Protein AF-A0A7S3E096-F1 (afdb_monomer_lite)

pLDDT: mean 79.56, std 15.15, range [36.16, 96.44]

Sequence (113 aa):
DVISTLVSVETPLGADATPDPAEVQRARATELNQPANYSLRFTLNGRGQVVADRPFNTASMLRPYPGMPEMKYSWNVDDPNVLTLILPGGPGRTATSRVTRRYEDRDDNTRAP

Organism: NCBI:txid41880

InterPro domains:
  IPR049213 Domain of unknown function DUF6816 [PF20670] (2-106)

Structure (mmCIF, N/CA/C/O backbone):
data_AF-A0A7S3E096-F1
#
_entry.id   AF-A0A7S3E096-F1
#
loop_
_atom_site.group_PDB
_atom_site.id
_atom_site.type_symbol
_atom_site.label_atom_id
_atom_site.label_alt_id
_atom_site.label_comp_id
_atom_site.label_asym_id
_atom_site.label_entity_id
_atom_site.label_seq_id
_atom_site.pdbx_PDB_ins_code
_atom_site.Cartn_x
_atom_site.Cartn_y
_atom_site.Cartn_z
_atom_site.occupancy
_atom_site.B_iso_or_equiv
_atom_site.auth_seq_id
_atom_site.auth_comp_id
_atom_site.auth_asym_id
_atom_site.auth_atom_id
_atom_site.pdbx_PDB_model_num
ATOM 1 N N . ASP A 1 1 ? -0.654 13.284 6.047 1.00 74.88 1 ASP A N 1
ATOM 2 C CA . ASP A 1 1 ? -0.026 12.477 4.980 1.00 74.88 1 ASP A CA 1
ATOM 3 C C . ASP A 1 1 ? 1.291 11.899 5.464 1.00 74.88 1 ASP A C 1
ATOM 5 O O . ASP A 1 1 ? 1.768 12.313 6.516 1.00 74.88 1 ASP A O 1
ATOM 9 N N . VAL A 1 2 ? 1.832 10.916 4.748 1.00 84.12 2 VAL A N 1
ATOM 10 C CA . VAL A 1 2 ? 3.126 10.281 5.032 1.00 84.12 2 VAL A CA 1
ATOM 11 C C . VAL A 1 2 ? 4.032 10.426 3.817 1.00 84.12 2 VAL A C 1
ATOM 13 O O . VAL A 1 2 ? 3.561 10.338 2.683 1.00 84.12 2 VAL A O 1
ATOM 16 N N . ILE A 1 3 ? 5.321 10.639 4.082 1.00 86.12 3 ILE A N 1
ATOM 17 C CA . ILE A 1 3 ? 6.378 10.690 3.073 1.00 86.12 3 ILE A CA 1
ATOM 18 C C . ILE A 1 3 ? 7.211 9.416 3.201 1.00 86.12 3 ILE A C 1
ATOM 20 O O . ILE A 1 3 ? 7.658 9.077 4.297 1.00 86.12 3 ILE A O 1
ATOM 24 N N . SER A 1 4 ? 7.414 8.711 2.093 1.00 84.00 4 SER A N 1
ATOM 25 C CA . SER A 1 4 ? 8.336 7.579 1.994 1.00 84.00 4 SER A CA 1
ATOM 26 C C . SER A 1 4 ? 9.349 7.845 0.892 1.00 84.00 4 SER A C 1
ATOM 28 O O . SER A 1 4 ? 9.003 8.426 -0.131 1.00 84.00 4 SER A O 1
ATOM 30 N N . THR A 1 5 ? 10.590 7.412 1.091 1.00 88.38 5 THR A N 1
ATOM 31 C CA . THR A 1 5 ? 11.651 7.531 0.090 1.00 88.38 5 THR A CA 1
ATOM 32 C C . THR A 1 5 ? 12.237 6.152 -0.163 1.00 88.38 5 THR A C 1
ATOM 34 O O . THR A 1 5 ? 12.655 5.472 0.776 1.00 88.38 5 THR A O 1
ATOM 37 N N . LEU A 1 6 ? 12.288 5.741 -1.429 1.00 87.19 6 LEU A N 1
ATOM 38 C CA . LEU A 1 6 ? 12.998 4.533 -1.838 1.00 87.19 6 LEU A CA 1
ATOM 39 C C . LEU A 1 6 ? 14.506 4.799 -1.770 1.00 87.19 6 LEU A C 1
ATOM 41 O O . LEU A 1 6 ? 15.016 5.620 -2.528 1.00 87.19 6 LEU A O 1
ATOM 45 N N . VAL A 1 7 ? 15.214 4.125 -0.863 1.00 92.25 7 VAL A N 1
ATOM 46 C CA . VAL A 1 7 ? 16.646 4.386 -0.600 1.00 92.25 7 VAL A CA 1
ATOM 47 C C . VAL A 1 7 ? 17.595 3.412 -1.296 1.00 92.25 7 VAL A C 1
ATOM 49 O O . VAL A 1 7 ? 18.749 3.750 -1.545 1.00 92.25 7 VAL A O 1
ATOM 52 N N . SER A 1 8 ? 17.131 2.208 -1.633 1.00 90.69 8 SER A N 1
ATOM 53 C CA . SER A 1 8 ? 17.941 1.195 -2.311 1.00 90.69 8 SER A CA 1
ATOM 54 C C . SER A 1 8 ? 17.076 0.245 -3.141 1.00 90.69 8 SER A C 1
ATOM 56 O O . SER A 1 8 ? 15.905 0.021 -2.839 1.00 90.69 8 SER A O 1
ATOM 58 N N . VAL A 1 9 ? 17.663 -0.306 -4.211 1.00 89.81 9 VAL A N 1
ATOM 59 C CA . VAL A 1 9 ? 17.047 -1.325 -5.077 1.00 89.81 9 VAL A CA 1
ATOM 60 C C . VAL A 1 9 ? 18.082 -2.394 -5.405 1.00 89.81 9 VAL A C 1
ATOM 62 O O . VAL A 1 9 ? 18.983 -2.182 -6.224 1.00 89.81 9 VAL A O 1
ATOM 65 N N . GLU A 1 10 ? 17.921 -3.570 -4.811 1.00 88.44 10 GLU A N 1
ATOM 66 C CA . GLU A 1 10 ? 18.820 -4.708 -4.988 1.00 88.44 10 GLU A CA 1
ATOM 67 C C . GLU A 1 10 ? 18.114 -5.853 -5.718 1.00 88.44 10 GLU A C 1
ATOM 69 O O . GLU A 1 10 ? 16.949 -6.149 -5.464 1.00 88.44 10 GLU A O 1
ATOM 74 N N . THR A 1 11 ? 18.833 -6.515 -6.625 1.00 89.50 11 THR A N 1
ATOM 75 C CA . THR A 1 11 ? 18.370 -7.724 -7.319 1.00 89.50 11 THR A CA 1
ATOM 76 C C . THR A 1 11 ? 19.406 -8.834 -7.139 1.00 89.50 11 THR A C 1
ATOM 78 O O . THR A 1 11 ? 20.265 -9.015 -8.002 1.00 89.50 11 THR A O 1
ATOM 81 N N . PRO A 1 12 ? 19.366 -9.583 -6.016 1.00 86.06 12 PRO A N 1
ATOM 82 C CA . PRO A 1 12 ? 20.421 -10.540 -5.662 1.00 86.06 12 PRO A CA 1
ATOM 83 C C . PRO A 1 12 ? 20.635 -11.646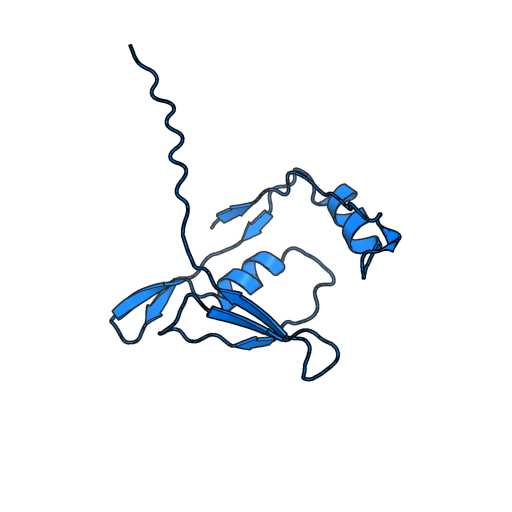 -6.700 1.00 86.06 12 PRO A C 1
ATOM 85 O O . PRO A 1 12 ? 21.750 -12.123 -6.881 1.00 86.06 12 PRO A O 1
ATOM 88 N N . LEU A 1 13 ? 19.565 -12.036 -7.398 1.00 88.94 13 LEU A N 1
ATOM 89 C CA . LEU A 1 13 ? 19.581 -13.052 -8.454 1.00 88.94 13 LEU A CA 1
ATOM 90 C C . LEU A 1 13 ? 19.700 -12.447 -9.867 1.00 88.94 13 LEU A C 1
ATOM 92 O O . LEU A 1 13 ? 19.544 -13.159 -10.854 1.00 88.94 13 LEU A O 1
ATOM 96 N N . GLY A 1 14 ? 19.964 -11.141 -9.972 1.00 84.69 14 GLY A N 1
ATOM 97 C CA . GLY A 1 14 ? 19.948 -10.390 -11.228 1.00 84.69 14 GLY A CA 1
ATOM 98 C C . GLY A 1 14 ? 18.556 -9.874 -11.611 1.00 84.69 14 GLY A C 1
ATOM 99 O O . GLY A 1 14 ? 17.532 -10.359 -11.132 1.00 84.69 14 GLY A O 1
ATOM 100 N N . ALA A 1 15 ? 18.511 -8.843 -12.461 1.00 81.31 15 ALA A N 1
ATOM 101 C CA . ALA A 1 15 ? 17.251 -8.222 -12.889 1.00 81.31 15 ALA A CA 1
ATOM 102 C C . ALA A 1 15 ? 16.371 -9.183 -13.708 1.00 81.31 15 ALA A C 1
ATOM 104 O O . ALA A 1 15 ? 15.154 -9.162 -13.554 1.00 81.31 15 ALA A O 1
ATOM 105 N N . ASP A 1 16 ? 16.987 -10.073 -14.488 1.00 82.19 16 ASP A N 1
ATOM 106 C CA . ASP A 1 16 ? 16.299 -11.038 -15.357 1.00 82.19 16 ASP A CA 1
ATOM 107 C C . ASP A 1 16 ? 15.524 -12.11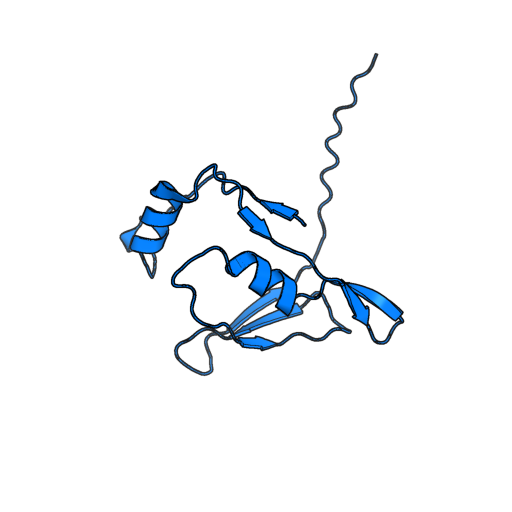4 -14.577 1.00 82.19 16 ASP A C 1
ATOM 109 O O . ASP A 1 16 ? 14.624 -12.752 -15.116 1.00 82.19 16 ASP A O 1
ATOM 113 N N . ALA A 1 17 ? 15.848 -12.306 -13.294 1.00 83.56 17 ALA A N 1
ATOM 114 C CA . ALA A 1 17 ? 15.110 -13.188 -12.393 1.00 83.56 17 ALA A CA 1
ATOM 115 C C . ALA A 1 17 ? 13.847 -12.527 -11.802 1.00 83.56 17 ALA A C 1
ATOM 117 O O . ALA A 1 17 ? 13.089 -13.177 -11.079 1.00 83.56 17 ALA A O 1
ATOM 118 N N . THR A 1 18 ? 13.618 -11.239 -12.081 1.00 78.56 18 THR A N 1
ATOM 119 C CA . THR A 1 18 ? 12.428 -10.508 -11.630 1.00 78.56 18 THR A CA 1
ATOM 120 C C . THR A 1 18 ? 11.288 -10.726 -12.629 1.00 78.56 18 THR A C 1
ATOM 122 O O . THR A 1 18 ? 11.539 -10.684 -13.832 1.00 78.56 18 THR A O 1
ATOM 125 N N . PRO A 1 19 ? 10.030 -10.916 -12.181 1.00 75.00 19 PRO A N 1
ATOM 126 C CA . PRO A 1 19 ? 8.888 -11.076 -13.088 1.00 75.00 19 PRO A CA 1
ATOM 127 C C . PRO A 1 19 ? 8.708 -9.923 -14.085 1.00 75.00 19 PRO A C 1
ATOM 129 O O . PRO A 1 19 ? 8.216 -10.147 -15.188 1.00 75.00 19 PRO A O 1
ATOM 132 N N . ASP A 1 20 ? 9.113 -8.713 -13.695 1.00 79.88 20 ASP A N 1
ATOM 133 C CA . ASP A 1 20 ? 9.147 -7.529 -14.548 1.00 79.88 20 ASP A CA 1
ATOM 134 C C . ASP A 1 20 ? 1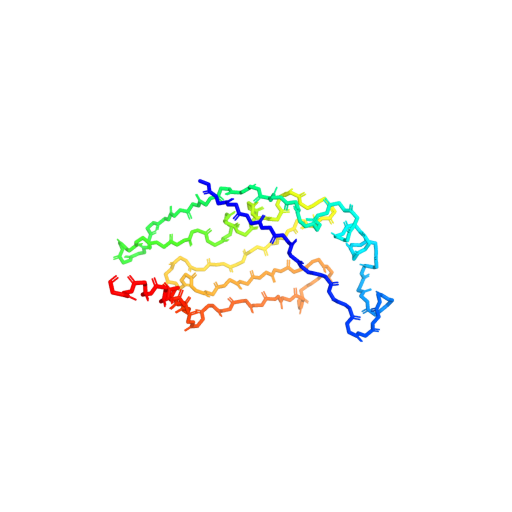0.490 -6.784 -14.379 1.00 79.88 20 ASP A C 1
ATOM 136 O O . ASP A 1 20 ? 10.673 -6.010 -13.435 1.00 79.88 20 ASP A O 1
ATOM 140 N N . PRO A 1 21 ? 11.470 -6.998 -15.275 1.00 82.69 21 PRO A N 1
ATOM 141 C CA . PRO A 1 21 ? 12.740 -6.272 -15.241 1.00 82.69 21 PRO A CA 1
ATOM 142 C C . PRO A 1 21 ? 12.593 -4.762 -15.496 1.00 82.69 21 PRO A C 1
ATOM 144 O O . PRO A 1 21 ? 13.449 -3.981 -15.066 1.00 82.69 21 PRO A O 1
ATOM 147 N N . ALA A 1 22 ? 11.523 -4.327 -16.174 1.00 84.00 22 ALA A N 1
ATOM 148 C CA . ALA A 1 22 ? 11.277 -2.914 -16.450 1.00 84.00 22 ALA A CA 1
ATOM 149 C C . ALA A 1 22 ? 10.875 -2.158 -15.175 1.00 84.00 22 ALA A C 1
ATOM 151 O O . ALA A 1 22 ? 11.246 -0.994 -15.008 1.00 84.00 22 ALA A O 1
ATOM 152 N N . GLU A 1 23 ? 10.196 -2.824 -14.238 1.00 81.75 23 GLU A N 1
ATOM 153 C CA . GLU A 1 23 ? 9.913 -2.285 -12.905 1.00 81.75 23 GLU A CA 1
ATOM 154 C C . GLU A 1 23 ? 11.205 -1.978 -12.135 1.00 81.75 23 GLU A C 1
ATOM 156 O O . GLU A 1 23 ? 11.346 -0.885 -11.588 1.00 81.75 23 GLU A O 1
ATOM 161 N N . VAL A 1 24 ? 12.196 -2.873 -12.175 1.00 87.19 24 VAL A N 1
ATOM 162 C CA . VAL A 1 24 ? 13.504 -2.649 -11.529 1.00 87.19 24 VAL A CA 1
ATOM 163 C C . VAL A 1 24 ? 14.234 -1.457 -12.151 1.00 87.19 24 VAL A C 1
ATOM 165 O O . VAL A 1 24 ? 14.823 -0.639 -11.439 1.00 87.19 24 VAL A O 1
ATOM 168 N N . GLN A 1 25 ? 14.210 -1.340 -13.481 1.00 87.81 25 GLN A N 1
ATOM 169 C CA . GLN A 1 25 ? 14.836 -0.216 -14.183 1.00 87.81 25 GLN A CA 1
ATOM 170 C C . GLN A 1 25 ? 14.154 1.112 -13.851 1.00 87.81 25 GLN A C 1
ATOM 172 O O . GLN A 1 25 ? 14.846 2.087 -13.557 1.00 87.81 25 GLN A O 1
ATOM 177 N N . ARG A 1 26 ? 12.817 1.148 -13.835 1.00 85.12 26 ARG A N 1
ATOM 178 C CA . ARG A 1 26 ? 12.039 2.328 -13.439 1.00 85.12 26 ARG A CA 1
ATOM 179 C C . ARG A 1 26 ? 12.339 2.732 -12.000 1.00 85.12 26 ARG A C 1
ATOM 181 O O . ARG A 1 26 ? 12.671 3.889 -11.758 1.00 85.12 26 ARG A O 1
ATOM 188 N N . ALA A 1 27 ? 12.317 1.778 -11.070 1.00 87.06 27 ALA A N 1
ATOM 189 C CA . ALA A 1 27 ? 12.613 2.034 -9.666 1.00 87.06 27 ALA A CA 1
ATOM 190 C C . ALA A 1 27 ? 13.984 2.711 -9.493 1.00 87.06 27 ALA A C 1
ATOM 192 O O . ALA A 1 27 ? 14.115 3.711 -8.789 1.00 87.06 27 ALA A O 1
ATOM 193 N N . ARG A 1 28 ? 15.003 2.233 -10.218 1.00 90.69 28 ARG A N 1
ATOM 194 C CA . ARG A 1 28 ? 16.348 2.831 -10.219 1.00 90.69 28 ARG A CA 1
ATOM 195 C C . ARG A 1 28 ? 16.412 4.201 -10.891 1.00 90.69 28 ARG A C 1
ATOM 197 O O . ARG A 1 28 ? 17.143 5.062 -10.415 1.00 90.69 28 ARG A O 1
ATOM 204 N N . ALA A 1 29 ? 15.701 4.392 -11.999 1.00 88.81 29 ALA A N 1
ATOM 205 C CA . ALA A 1 29 ? 15.816 5.592 -12.824 1.00 88.81 29 ALA A CA 1
ATOM 206 C C . ALA A 1 29 ? 14.984 6.775 -12.309 1.00 88.81 29 ALA A C 1
ATOM 208 O O . ALA A 1 29 ? 15.405 7.919 -12.465 1.00 88.81 29 ALA A O 1
ATOM 209 N N . THR A 1 30 ? 13.804 6.517 -11.737 1.00 86.19 30 THR A N 1
ATOM 210 C CA . THR A 1 30 ? 12.812 7.569 -11.454 1.00 86.19 30 THR A CA 1
ATOM 211 C C . THR A 1 30 ? 12.290 7.588 -10.024 1.00 86.19 30 THR A C 1
ATOM 213 O O . THR A 1 30 ? 11.692 8.583 -9.634 1.00 86.19 30 THR A O 1
ATOM 216 N N . GLU A 1 31 ? 12.474 6.521 -9.245 1.00 86.88 31 GLU A N 1
ATOM 217 C CA . GLU A 1 31 ? 11.890 6.412 -7.896 1.00 86.88 31 GLU A CA 1
ATOM 218 C C . GLU A 1 31 ? 12.959 6.498 -6.795 1.00 86.88 31 GLU A C 1
ATOM 220 O O . GLU A 1 31 ? 12.692 6.991 -5.699 1.00 86.88 31 GLU A O 1
ATOM 225 N N . LEU A 1 32 ? 14.189 6.063 -7.085 1.00 91.12 32 LEU A N 1
ATOM 226 C CA . LEU A 1 32 ? 15.298 6.082 -6.138 1.00 91.12 32 LEU A CA 1
ATOM 227 C C . LEU A 1 32 ? 15.599 7.512 -5.661 1.00 91.12 32 LEU A C 1
ATOM 229 O O . LEU A 1 32 ? 15.802 8.431 -6.457 1.00 91.12 32 LEU A O 1
ATOM 233 N N . ASN A 1 33 ? 15.655 7.680 -4.340 1.00 90.38 33 ASN A N 1
ATOM 234 C CA . ASN A 1 33 ? 15.835 8.950 -3.635 1.00 90.38 33 ASN A CA 1
ATOM 235 C C . ASN A 1 33 ? 14.748 10.003 -3.909 1.00 90.38 33 ASN A C 1
ATOM 237 O O . ASN A 1 33 ? 14.924 11.164 -3.538 1.00 90.38 33 ASN A O 1
ATOM 241 N N . GLN A 1 34 ? 13.625 9.619 -4.520 1.00 87.69 34 GLN A N 1
ATOM 242 C CA . GLN A 1 34 ? 12.486 10.509 -4.710 1.00 87.69 34 GLN A CA 1
ATOM 243 C C . GLN A 1 34 ? 11.459 10.319 -3.584 1.00 87.69 34 GLN A C 1
ATOM 245 O O . GLN A 1 34 ? 11.135 9.180 -3.234 1.00 87.69 34 GLN A O 1
ATOM 250 N N . PRO A 1 35 ? 10.928 11.411 -3.005 1.00 87.69 35 PRO A N 1
ATOM 251 C CA . PRO A 1 35 ? 9.876 11.322 -2.005 1.00 87.69 35 PRO A CA 1
ATOM 252 C C . PRO A 1 35 ? 8.532 10.976 -2.659 1.00 87.69 35 PRO A C 1
ATOM 254 O O . PRO A 1 35 ? 8.054 11.671 -3.556 1.00 87.69 35 PRO A O 1
ATOM 257 N N . ALA A 1 36 ? 7.885 9.933 -2.154 1.00 86.00 36 ALA A N 1
ATOM 258 C CA . ALA A 1 36 ? 6.514 9.564 -2.460 1.00 86.00 36 ALA A CA 1
ATOM 259 C C . ALA A 1 36 ? 5.596 9.991 -1.308 1.00 86.00 36 ALA A C 1
ATOM 261 O O . ALA A 1 36 ? 5.818 9.638 -0.149 1.00 86.00 36 ALA A O 1
ATOM 262 N N . ASN A 1 37 ? 4.542 10.737 -1.637 1.00 88.06 37 ASN A N 1
ATOM 263 C CA . ASN A 1 37 ? 3.538 11.185 -0.676 1.00 88.06 37 ASN A CA 1
ATOM 264 C C . ASN A 1 37 ? 2.272 10.347 -0.818 1.00 88.06 37 ASN A C 1
ATOM 266 O O . ASN A 1 37 ? 1.746 10.199 -1.922 1.00 88.06 37 ASN A O 1
ATOM 270 N N . TYR A 1 38 ? 1.746 9.853 0.297 1.00 88.81 38 TYR A N 1
ATOM 271 C CA . TYR A 1 38 ? 0.467 9.153 0.313 1.00 88.81 38 TYR A CA 1
ATOM 272 C C . TYR A 1 38 ? -0.321 9.450 1.586 1.00 88.81 38 TYR A C 1
ATOM 274 O O . TYR A 1 38 ? 0.220 9.728 2.660 1.00 88.81 38 TYR A O 1
ATOM 282 N N . SER A 1 39 ? -1.642 9.394 1.461 1.00 91.56 39 SER A N 1
ATOM 283 C CA . SER A 1 39 ? -2.543 9.626 2.583 1.00 91.56 39 SER A CA 1
ATOM 284 C C . SER A 1 39 ? -2.764 8.344 3.370 1.00 91.56 39 SER A C 1
ATOM 286 O O . SER A 1 39 ? -2.897 7.262 2.794 1.00 91.56 39 SER A O 1
ATOM 288 N N . LEU A 1 40 ? -2.859 8.492 4.689 1.00 91.75 40 LEU A N 1
ATOM 289 C CA . LEU A 1 40 ? -3.300 7.436 5.586 1.00 91.75 40 LEU A CA 1
ATOM 290 C C . LEU A 1 40 ? -4.719 7.710 6.069 1.00 91.75 40 LEU A C 1
ATOM 292 O O . LEU A 1 40 ? -5.132 8.855 6.246 1.00 91.75 40 LEU A O 1
ATOM 296 N N . ARG A 1 41 ? -5.439 6.631 6.337 1.00 94.06 41 ARG A N 1
ATOM 297 C CA . ARG A 1 41 ? -6.759 6.615 6.941 1.00 94.06 41 ARG A CA 1
ATOM 298 C C . ARG A 1 41 ? -6.777 5.649 8.115 1.00 94.06 41 ARG A C 1
ATOM 300 O O . ARG A 1 41 ? -6.115 4.604 8.119 1.00 94.06 41 ARG A O 1
ATOM 307 N N . PHE A 1 42 ? -7.571 6.023 9.104 1.00 95.06 42 PHE A N 1
ATOM 308 C CA . PHE A 1 42 ? -7.864 5.234 10.286 1.00 95.06 42 PHE A CA 1
ATOM 309 C C . PHE A 1 42 ? -9.377 5.069 10.408 1.00 95.06 42 PHE A C 1
ATOM 311 O O . PHE A 1 42 ? -10.138 5.919 9.949 1.00 95.06 42 PHE A O 1
ATOM 318 N N . THR A 1 43 ? -9.800 3.970 11.017 1.00 95.50 43 THR A N 1
ATOM 319 C CA . THR A 1 43 ? -11.205 3.642 11.267 1.00 95.50 43 THR A CA 1
ATOM 320 C C . THR A 1 43 ? -11.365 3.064 12.668 1.00 95.50 43 THR A C 1
ATOM 322 O O . THR A 1 43 ? -10.380 2.696 13.308 1.00 95.50 43 THR A O 1
ATOM 325 N N . LEU A 1 44 ? -12.600 2.980 13.153 1.00 96.44 44 LEU A N 1
ATOM 326 C CA . LEU A 1 44 ? -12.933 2.247 14.370 1.00 96.44 44 LEU A CA 1
ATOM 327 C C . LEU A 1 44 ? -13.223 0.781 14.030 1.00 96.44 44 LEU A C 1
ATOM 329 O O . LEU A 1 44 ? -13.843 0.494 13.005 1.00 96.44 44 LEU A O 1
ATOM 333 N N . ASN A 1 45 ? -12.773 -0.136 14.884 1.00 94.25 45 ASN A N 1
ATOM 334 C CA . ASN A 1 45 ? -13.189 -1.540 14.844 1.00 94.25 45 ASN A CA 1
ATOM 335 C C . ASN A 1 45 ? -14.420 -1.789 15.736 1.00 94.25 45 ASN A C 1
ATOM 337 O O . ASN A 1 45 ? -14.881 -0.889 16.443 1.00 94.25 45 ASN A O 1
ATOM 341 N N . GLY A 1 46 ? -14.929 -3.022 15.759 1.00 92.50 46 GLY A N 1
ATOM 342 C CA . GLY A 1 46 ? -16.066 -3.430 16.590 1.00 92.50 46 GLY A CA 1
ATOM 343 C C . GLY A 1 46 ? -15.814 -3.341 18.100 1.00 92.50 46 GLY A C 1
ATOM 344 O O . GLY A 1 46 ? -16.758 -3.368 18.882 1.00 92.50 46 GLY A O 1
ATOM 345 N N . ARG A 1 47 ? -14.554 -3.175 18.528 1.00 93.38 47 ARG A N 1
ATOM 346 C CA . ARG A 1 47 ? -14.156 -2.903 19.922 1.00 93.38 47 ARG A CA 1
ATOM 347 C C . ARG A 1 47 ? -14.023 -1.404 20.234 1.00 93.38 47 ARG A C 1
ATOM 349 O O . ARG A 1 47 ? -13.566 -1.057 21.319 1.00 93.38 47 ARG A O 1
ATOM 356 N N . GLY A 1 48 ? -14.354 -0.516 19.292 1.00 92.81 48 GLY A N 1
ATOM 357 C CA . GLY A 1 48 ? -14.196 0.935 19.442 1.00 92.81 48 GLY A CA 1
ATOM 358 C C . GLY A 1 48 ? -12.740 1.415 19.422 1.00 92.81 48 GLY A C 1
ATOM 359 O O . GLY A 1 48 ? -12.455 2.540 19.822 1.00 92.81 48 GLY A O 1
ATOM 360 N N . GLN A 1 49 ? -11.801 0.581 18.974 1.00 93.25 49 GLN A N 1
ATOM 361 C CA . GLN A 1 49 ? -10.385 0.935 18.888 1.00 93.25 49 GLN A CA 1
ATOM 362 C C . GLN A 1 49 ? -10.082 1.565 17.531 1.00 93.25 49 GLN A C 1
ATOM 364 O O . GLN A 1 49 ? -10.558 1.088 16.500 1.00 93.25 49 GLN A O 1
ATOM 369 N N . VAL A 1 50 ? -9.229 2.591 17.523 1.00 93.88 50 VAL A N 1
ATOM 370 C CA . VAL A 1 50 ? -8.717 3.184 16.284 1.00 93.88 50 VAL A CA 1
ATOM 371 C C . VAL A 1 50 ? -7.689 2.244 15.657 1.00 93.88 50 VAL A C 1
ATOM 373 O O . VAL A 1 50 ? -6.663 1.921 16.258 1.00 93.88 50 VAL A O 1
ATOM 376 N N . VAL A 1 51 ? -7.956 1.814 14.428 1.00 93.44 51 VAL A N 1
ATOM 377 C CA . VAL A 1 51 ? -7.106 0.920 13.638 1.00 93.44 51 VAL A CA 1
ATOM 378 C C . VAL A 1 51 ? -6.805 1.540 12.275 1.00 93.44 51 VAL A C 1
ATOM 380 O O . VAL A 1 51 ? -7.571 2.350 11.758 1.00 93.44 51 VAL A O 1
ATOM 383 N N . ALA A 1 52 ? -5.668 1.182 11.681 1.00 91.50 52 ALA A N 1
ATOM 384 C CA . ALA A 1 52 ? -5.309 1.646 10.342 1.00 91.50 52 ALA A CA 1
ATOM 385 C C . ALA A 1 52 ? -6.199 0.967 9.289 1.00 91.50 52 ALA A C 1
ATOM 387 O O . ALA A 1 52 ? -6.292 -0.260 9.283 1.00 91.50 52 ALA A O 1
ATOM 388 N N . ASP A 1 53 ? -6.793 1.742 8.378 1.00 92.06 53 ASP A N 1
ATOM 389 C CA . ASP A 1 53 ? -7.529 1.218 7.220 1.00 92.06 53 ASP A CA 1
ATOM 390 C C . ASP A 1 53 ? -6.521 0.617 6.227 1.00 92.06 53 ASP A C 1
ATOM 392 O O . ASP A 1 53 ? -5.924 1.315 5.406 1.00 92.06 53 ASP A O 1
ATOM 396 N N . ARG A 1 54 ? -6.240 -0.683 6.369 1.00 89.75 54 ARG A N 1
ATOM 397 C CA . ARG A 1 54 ? -5.181 -1.353 5.599 1.00 89.75 54 ARG A CA 1
ATOM 398 C C . ARG A 1 54 ? -5.445 -1.344 4.091 1.00 89.75 54 ARG A C 1
ATOM 400 O O . ARG A 1 54 ? -4.488 -1.038 3.376 1.00 89.75 54 ARG A O 1
ATOM 407 N N . PRO A 1 55 ? -6.661 -1.643 3.591 1.00 89.44 55 PRO A N 1
ATOM 408 C CA . PRO A 1 55 ? -6.948 -1.564 2.162 1.00 89.44 55 PRO A CA 1
ATOM 409 C C . PRO A 1 55 ? -6.694 -0.166 1.604 1.00 89.44 55 PRO A C 1
ATOM 411 O O . PRO A 1 55 ? -5.939 -0.029 0.642 1.00 89.44 55 PRO A O 1
ATOM 414 N N . PHE A 1 56 ? -7.238 0.878 2.241 1.00 90.81 56 PHE A N 1
ATOM 415 C CA . PHE A 1 56 ? -7.037 2.245 1.768 1.00 90.81 56 PHE A CA 1
ATOM 416 C C . PHE A 1 56 ? -5.565 2.648 1.814 1.00 90.81 56 PHE A C 1
ATOM 418 O O . PHE A 1 56 ? -5.048 3.174 0.835 1.00 90.81 56 PHE A O 1
ATOM 425 N N . ASN A 1 57 ? -4.877 2.383 2.924 1.00 90.25 57 ASN A N 1
ATOM 426 C CA . ASN A 1 57 ? -3.484 2.792 3.104 1.00 90.25 57 ASN A CA 1
ATOM 427 C C . ASN A 1 57 ? -2.558 2.097 2.106 1.00 90.25 57 ASN A C 1
ATOM 429 O O . ASN A 1 57 ? -1.666 2.733 1.555 1.00 90.25 57 ASN A O 1
ATOM 433 N N . THR A 1 58 ? -2.802 0.814 1.831 1.00 86.62 58 THR A N 1
ATOM 434 C CA . THR A 1 58 ? -2.035 0.056 0.836 1.00 86.62 58 THR A CA 1
ATOM 435 C C . THR A 1 58 ? -2.307 0.584 -0.571 1.00 86.62 58 THR A C 1
ATOM 437 O O . THR A 1 58 ? -1.367 0.835 -1.315 1.00 86.62 58 THR A O 1
ATOM 440 N N . ALA A 1 59 ? -3.569 0.833 -0.931 1.00 87.44 59 ALA A N 1
ATOM 441 C CA . ALA A 1 59 ? -3.918 1.404 -2.233 1.00 87.44 59 ALA A CA 1
ATOM 442 C C . ALA A 1 59 ? -3.352 2.824 -2.424 1.00 87.44 59 ALA A C 1
ATOM 444 O O . ALA A 1 59 ? -2.837 3.157 -3.488 1.00 87.44 59 ALA A O 1
ATOM 445 N N . SER A 1 60 ? -3.411 3.653 -1.380 1.00 88.81 60 SER A N 1
ATOM 446 C CA . SER A 1 60 ? -2.856 5.009 -1.350 1.00 88.81 60 SER A CA 1
ATOM 447 C C . SER A 1 60 ? -1.340 4.997 -1.558 1.00 88.81 60 SER A C 1
ATOM 449 O O . SER A 1 60 ? -0.828 5.778 -2.356 1.00 88.81 60 SER A O 1
ATOM 451 N N . MET A 1 61 ? -0.639 4.058 -0.914 1.00 86.31 61 MET A N 1
ATOM 452 C CA . MET A 1 61 ? 0.803 3.853 -1.075 1.00 86.31 61 MET A CA 1
ATOM 453 C C . MET A 1 61 ? 1.177 3.371 -2.482 1.00 86.31 61 MET A C 1
ATOM 455 O O . MET A 1 61 ? 2.222 3.752 -2.988 1.00 86.31 61 MET A O 1
ATOM 459 N N . LEU A 1 62 ? 0.341 2.549 -3.122 1.00 83.44 62 LEU A N 1
ATOM 460 C CA . LEU A 1 62 ? 0.624 1.986 -4.448 1.00 83.44 62 LEU A CA 1
ATOM 461 C C . LEU A 1 62 ? 0.254 2.920 -5.610 1.00 83.44 62 LEU A C 1
ATOM 463 O O . LEU A 1 62 ? 0.789 2.776 -6.704 1.00 83.44 62 LEU A O 1
ATOM 467 N N . ARG A 1 63 ? -0.640 3.889 -5.388 1.00 82.81 63 ARG A N 1
ATOM 468 C CA . ARG A 1 63 ? -1.122 4.831 -6.413 1.00 82.81 63 ARG A CA 1
ATOM 469 C C . ARG A 1 63 ? -0.014 5.573 -7.189 1.00 82.81 63 ARG A C 1
ATOM 471 O O . ARG A 1 63 ? -0.224 5.788 -8.382 1.00 82.81 63 ARG A O 1
ATOM 478 N N . PRO A 1 64 ? 1.115 5.993 -6.586 1.00 76.81 64 PRO A N 1
ATOM 479 C CA . PRO A 1 64 ? 2.187 6.669 -7.317 1.00 76.81 64 PRO A CA 1
ATOM 480 C C . PRO A 1 64 ? 2.926 5.782 -8.327 1.00 76.81 64 PRO A C 1
ATOM 482 O O . PRO A 1 64 ? 3.627 6.320 -9.178 1.00 76.81 64 PRO A O 1
ATOM 485 N N . TYR A 1 65 ? 2.781 4.454 -8.251 1.00 75.06 65 TYR A N 1
ATOM 486 C CA . TYR A 1 65 ? 3.529 3.504 -9.072 1.00 75.06 65 TYR A CA 1
ATOM 487 C C . TYR A 1 65 ? 2.703 3.072 -10.300 1.00 75.06 65 TYR A C 1
ATOM 489 O O . TYR A 1 65 ? 1.752 2.292 -10.170 1.00 75.06 65 TYR A O 1
ATOM 497 N N . PRO A 1 66 ? 3.021 3.569 -11.511 1.00 68.00 66 PRO A N 1
ATOM 498 C CA . PRO A 1 66 ? 2.280 3.235 -12.723 1.00 68.00 66 PRO A CA 1
ATOM 499 C C . PRO A 1 66 ? 2.499 1.773 -13.135 1.00 68.00 66 PRO A C 1
ATOM 501 O O . PRO A 1 66 ? 3.590 1.227 -12.992 1.00 68.00 66 PRO A O 1
ATOM 504 N N . GLY A 1 67 ? 1.459 1.145 -13.692 1.00 68.50 67 GLY A N 1
ATOM 505 C CA . GLY A 1 67 ? 1.504 -0.251 -14.152 1.00 68.50 67 GLY A CA 1
ATOM 506 C C . GLY A 1 67 ? 1.141 -1.288 -13.086 1.00 68.50 67 GLY A C 1
ATOM 507 O O . GLY A 1 67 ? 1.014 -2.466 -13.412 1.00 68.50 67 GLY A O 1
ATOM 508 N N . MET A 1 68 ? 0.899 -0.862 -11.842 1.00 67.94 68 MET A N 1
ATOM 509 C CA . MET A 1 68 ? 0.346 -1.735 -10.808 1.00 67.94 68 MET A CA 1
ATOM 510 C C . MET A 1 68 ? -1.066 -2.196 -11.207 1.00 67.94 68 MET A C 1
ATOM 512 O O . MET A 1 68 ? -1.942 -1.357 -11.447 1.00 67.94 68 MET A O 1
ATOM 516 N N . PRO A 1 69 ? -1.320 -3.512 -11.279 1.00 68.81 69 PRO A N 1
ATOM 517 C CA . PRO A 1 69 ? -2.653 -4.021 -11.552 1.00 68.81 69 PRO A CA 1
ATOM 518 C C . PRO A 1 69 ? -3.595 -3.695 -10.391 1.00 68.81 69 PRO A C 1
ATOM 520 O O . PRO A 1 69 ? -3.169 -3.596 -9.239 1.00 68.81 69 PRO A O 1
ATOM 523 N N . GLU A 1 70 ? -4.893 -3.579 -10.681 1.00 73.50 70 GLU A N 1
ATOM 524 C CA . GLU A 1 70 ? -5.898 -3.428 -9.631 1.00 73.50 70 GLU A CA 1
ATOM 525 C C . GLU A 1 70 ? -5.838 -4.638 -8.688 1.00 73.50 70 GLU A C 1
ATOM 527 O O . GLU A 1 70 ? -6.106 -5.779 -9.076 1.00 73.50 70 GLU A O 1
ATOM 532 N N . MET A 1 71 ? -5.443 -4.390 -7.440 1.00 75.38 71 MET A N 1
ATOM 533 C CA . MET A 1 71 ? -5.352 -5.428 -6.423 1.00 75.38 71 MET A CA 1
ATOM 534 C C . MET A 1 71 ? -6.695 -5.569 -5.722 1.00 75.38 71 MET A C 1
ATOM 536 O O . MET A 1 71 ? -7.309 -4.583 -5.313 1.00 75.38 71 MET A O 1
ATOM 540 N N . LYS A 1 72 ? -7.136 -6.811 -5.521 1.00 83.50 72 LYS A N 1
ATOM 541 C CA . LYS A 1 72 ? -8.262 -7.089 -4.627 1.00 83.50 72 LYS A CA 1
ATOM 542 C C . LYS A 1 72 ? -7.734 -7.338 -3.220 1.00 83.50 72 LYS A C 1
ATOM 544 O O . LYS A 1 72 ? -6.739 -8.040 -3.035 1.00 83.50 72 LYS A O 1
ATOM 549 N N . TYR A 1 73 ? -8.433 -6.788 -2.236 1.00 84.69 73 TYR A N 1
ATOM 550 C CA . TYR A 1 73 ? -8.056 -6.863 -0.829 1.00 84.69 73 TYR A CA 1
ATOM 551 C C . TYR A 1 73 ? -9.094 -7.667 -0.046 1.00 84.69 73 TYR A C 1
ATOM 553 O O . TYR A 1 73 ? -10.296 -7.486 -0.230 1.00 84.69 73 TYR A O 1
ATOM 561 N N . SER A 1 74 ? -8.628 -8.518 0.862 1.00 88.31 74 SER A N 1
ATOM 562 C CA . SER A 1 74 ? -9.432 -9.095 1.939 1.00 88.31 74 SER A CA 1
ATOM 563 C C . SER A 1 74 ? -8.815 -8.677 3.269 1.00 88.31 74 SER A C 1
ATOM 565 O O . SER A 1 74 ? -7.630 -8.917 3.525 1.00 88.31 74 SER A O 1
ATOM 567 N N . TRP A 1 75 ? -9.606 -7.989 4.088 1.00 92.38 75 TRP A N 1
ATOM 568 C CA . TRP A 1 75 ? -9.178 -7.423 5.360 1.00 92.38 75 TRP A CA 1
ATOM 569 C C . TRP A 1 75 ? -10.334 -7.441 6.355 1.00 92.38 75 TRP A C 1
ATOM 571 O O . TRP A 1 75 ? -11.454 -7.060 6.016 1.00 92.38 75 TRP A O 1
ATOM 581 N N . ASN A 1 76 ? -10.048 -7.867 7.583 1.00 91.00 76 ASN A N 1
ATOM 582 C CA . ASN A 1 76 ? -10.988 -7.812 8.694 1.00 91.00 76 ASN A CA 1
ATOM 583 C C . ASN A 1 76 ? -10.595 -6.656 9.622 1.00 91.00 76 ASN A C 1
ATOM 585 O O . ASN A 1 76 ? -9.494 -6.645 10.165 1.00 91.00 76 ASN A O 1
ATOM 589 N N . VAL A 1 77 ? -11.503 -5.707 9.841 1.00 92.38 77 VAL A N 1
ATOM 590 C CA . VAL A 1 77 ? -11.267 -4.559 10.731 1.00 92.38 77 VAL A CA 1
ATOM 591 C C . VAL A 1 77 ? -11.026 -4.976 12.192 1.00 92.38 77 VAL A C 1
ATOM 593 O O . VAL A 1 77 ? -10.278 -4.311 12.912 1.00 92.38 77 VAL A O 1
ATOM 596 N N . ASP A 1 78 ? -11.599 -6.103 12.627 1.00 91.31 78 ASP A N 1
ATOM 597 C CA . ASP A 1 78 ? -11.453 -6.629 13.991 1.00 91.31 78 ASP A CA 1
ATOM 598 C C . ASP A 1 78 ? -10.171 -7.458 14.195 1.00 91.31 78 ASP A C 1
ATOM 600 O O . ASP A 1 78 ? -9.692 -7.586 15.330 1.00 91.31 78 ASP A O 1
ATOM 604 N N . ASP A 1 79 ? -9.563 -7.932 13.099 1.00 89.19 79 ASP A N 1
ATOM 605 C CA . ASP A 1 79 ? -8.187 -8.449 13.035 1.00 89.19 79 ASP A CA 1
ATOM 606 C C . ASP A 1 79 ? -7.341 -7.578 12.079 1.00 89.19 79 ASP A C 1
ATOM 608 O O . ASP A 1 79 ? -6.943 -8.003 10.988 1.00 89.19 79 ASP A O 1
ATOM 612 N N . PRO A 1 80 ? -7.050 -6.321 12.470 1.00 84.69 80 PRO A N 1
ATOM 613 C CA . PRO A 1 80 ? -6.534 -5.289 11.570 1.00 84.69 80 PRO A CA 1
ATOM 614 C C . PRO A 1 80 ? -5.092 -5.538 11.101 1.00 84.69 80 PRO A C 1
ATOM 616 O O . PRO A 1 80 ? -4.550 -4.769 10.298 1.00 84.69 80 PRO A O 1
ATOM 619 N N . ASN A 1 81 ? -4.441 -6.572 11.632 1.00 85.19 81 ASN A N 1
ATOM 620 C CA . ASN A 1 81 ? -3.054 -6.908 11.344 1.00 85.19 81 ASN A CA 1
ATOM 621 C C . ASN A 1 81 ? -2.904 -7.914 10.206 1.00 85.19 81 ASN A C 1
ATOM 623 O O . ASN A 1 81 ? -1.768 -8.159 9.809 1.00 85.19 81 ASN A O 1
ATOM 627 N N . VAL A 1 82 ? -4.002 -8.468 9.684 1.00 86.44 82 VAL A N 1
ATOM 628 C CA . VAL A 1 82 ? -3.991 -9.445 8.590 1.00 86.44 82 VAL A CA 1
ATOM 629 C C . VAL A 1 82 ? -4.579 -8.822 7.336 1.00 86.44 82 VAL A C 1
ATOM 631 O O . VAL A 1 82 ? -5.779 -8.580 7.263 1.00 86.44 82 VAL A O 1
ATOM 634 N N . LEU A 1 83 ? -3.737 -8.596 6.332 1.00 87.50 83 LEU A N 1
ATOM 635 C CA . LEU A 1 83 ? -4.158 -8.178 4.999 1.00 87.50 83 LEU A CA 1
ATOM 636 C C . LEU A 1 83 ? -3.850 -9.295 4.006 1.00 87.50 83 LEU A C 1
ATOM 638 O O . LEU A 1 83 ? -2.713 -9.755 3.924 1.00 87.50 83 LEU A O 1
ATOM 642 N N . THR A 1 84 ? -4.848 -9.702 3.229 1.00 87.19 84 THR A N 1
ATOM 643 C CA . THR A 1 84 ? -4.655 -10.619 2.101 1.00 87.19 84 THR A CA 1
ATOM 644 C C . THR A 1 84 ? -4.828 -9.855 0.796 1.00 87.19 84 THR A C 1
ATOM 646 O O . THR A 1 84 ? -5.871 -9.247 0.555 1.00 87.19 84 THR A O 1
ATOM 649 N N . LEU A 1 85 ? -3.796 -9.893 -0.038 1.00 84.62 85 LEU A N 1
ATOM 650 C CA . LEU A 1 85 ? -3.764 -9.357 -1.393 1.00 84.62 85 LEU A CA 1
ATOM 651 C C . LEU A 1 85 ? -4.052 -10.500 -2.363 1.00 84.62 85 LEU A C 1
ATOM 653 O O . LEU A 1 85 ? -3.426 -11.556 -2.277 1.00 84.62 85 LEU A O 1
ATOM 657 N N . ILE A 1 86 ? -4.976 -10.295 -3.293 1.00 83.12 86 ILE A N 1
ATOM 658 C CA . ILE A 1 86 ? -5.274 -11.248 -4.363 1.00 83.12 86 ILE A CA 1
ATOM 659 C C . ILE A 1 86 ? -4.659 -10.690 -5.644 1.00 83.12 86 ILE A C 1
ATOM 661 O O . ILE A 1 86 ? -5.078 -9.637 -6.133 1.00 83.12 86 ILE A O 1
ATOM 665 N N . LEU A 1 87 ? -3.648 -11.388 -6.156 1.00 77.44 87 LEU A N 1
ATOM 666 C CA . LEU A 1 87 ? -2.880 -10.976 -7.325 1.00 77.44 87 LEU A CA 1
ATOM 667 C C . LEU A 1 87 ? -3.595 -11.374 -8.631 1.00 77.44 87 LEU A C 1
ATOM 669 O O . LEU A 1 87 ? -4.370 -12.338 -8.651 1.00 77.44 87 LEU A O 1
ATOM 673 N N . PRO A 1 88 ? -3.316 -10.683 -9.750 1.00 68.25 88 PRO A N 1
ATOM 674 C CA . PRO A 1 88 ? -3.807 -11.087 -11.064 1.00 68.25 88 PRO A CA 1
ATOM 675 C C . PRO A 1 88 ? -3.286 -12.470 -11.483 1.00 68.25 88 PRO A C 1
ATOM 677 O O . PRO A 1 88 ? -2.177 -12.877 -11.129 1.00 68.25 88 PRO A O 1
ATOM 680 N N . GLY A 1 89 ? -4.076 -13.186 -12.289 1.00 68.69 89 GLY A N 1
ATOM 681 C CA . GLY A 1 89 ? -3.716 -14.515 -12.806 1.00 68.69 89 GLY A CA 1
ATOM 682 C C . GLY A 1 89 ? -4.483 -15.690 -12.193 1.00 68.69 89 GLY A C 1
ATOM 683 O O . GLY A 1 89 ? -4.163 -16.834 -12.498 1.00 68.69 89 GLY A O 1
ATOM 684 N N . GLY A 1 90 ? -5.510 -15.425 -11.378 1.00 54.06 90 GLY A N 1
ATOM 685 C CA . GLY A 1 90 ? -6.510 -16.416 -10.969 1.00 54.06 90 GLY A CA 1
ATOM 686 C C . GLY A 1 90 ? -6.489 -16.797 -9.481 1.00 54.06 90 GLY A C 1
ATOM 687 O O . GLY A 1 90 ? -5.591 -16.399 -8.733 1.00 54.06 90 GLY A O 1
ATOM 688 N N . PRO A 1 91 ? -7.507 -17.551 -9.027 1.00 51.38 91 PRO A N 1
ATOM 689 C CA . PRO A 1 91 ? -7.618 -18.005 -7.643 1.00 51.38 91 PRO A CA 1
ATOM 690 C C . PRO A 1 91 ? -6.432 -18.915 -7.278 1.00 51.38 91 PRO A C 1
ATOM 692 O O . PRO A 1 91 ? -6.185 -19.913 -7.946 1.00 51.38 91 PRO A O 1
ATOM 695 N N . GLY A 1 92 ? -5.683 -18.544 -6.233 1.00 59.59 92 GLY A N 1
ATOM 696 C CA . GLY A 1 92 ? -4.486 -19.261 -5.760 1.00 59.59 92 GLY A CA 1
ATOM 697 C C . GLY A 1 92 ? -3.220 -18.400 -5.667 1.00 59.59 92 GLY A C 1
ATOM 698 O O . GLY A 1 92 ? -2.267 -18.786 -4.998 1.00 59.59 92 GLY A O 1
ATOM 699 N N . ARG A 1 93 ? -3.211 -17.205 -6.274 1.00 70.06 93 ARG A N 1
ATOM 700 C CA . ARG A 1 93 ? -2.119 -16.227 -6.136 1.00 70.06 93 ARG A CA 1
ATOM 701 C C . ARG A 1 93 ? -2.471 -15.179 -5.088 1.00 70.06 93 ARG A C 1
ATOM 703 O O . ARG A 1 93 ? -2.892 -14.071 -5.410 1.00 70.06 93 ARG A O 1
ATOM 710 N N . THR A 1 94 ? -2.342 -15.553 -3.821 1.00 77.06 94 THR A N 1
ATOM 711 C CA . THR A 1 94 ? -2.592 -14.654 -2.689 1.00 77.06 94 THR A CA 1
ATOM 712 C C . THR A 1 94 ? -1.304 -14.352 -1.943 1.00 77.06 94 THR A C 1
ATOM 714 O O . THR A 1 94 ? -0.566 -15.2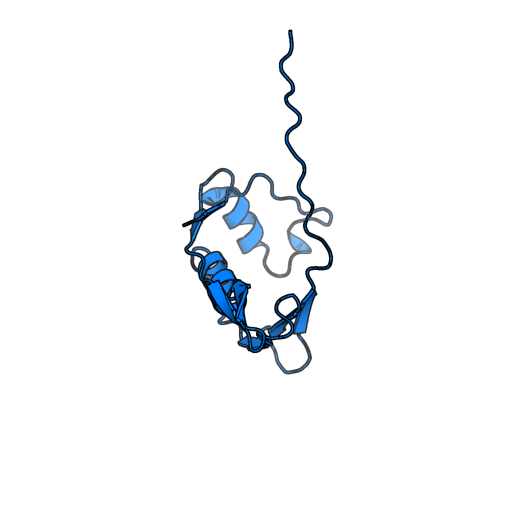73 -1.601 1.00 77.06 94 THR A O 1
ATOM 717 N N . ALA A 1 95 ? -1.065 -13.080 -1.640 1.00 77.44 95 ALA A N 1
ATOM 718 C CA . ALA A 1 95 ? -0.025 -12.667 -0.710 1.00 77.44 95 ALA A CA 1
ATOM 719 C C . ALA A 1 95 ? -0.679 -12.257 0.611 1.00 77.44 95 ALA A C 1
ATOM 721 O O . ALA A 1 95 ? -1.498 -11.340 0.654 1.00 77.44 95 ALA A O 1
ATOM 722 N N . THR A 1 96 ? -0.320 -12.940 1.694 1.00 82.00 96 THR A N 1
ATOM 723 C CA . THR A 1 96 ? -0.822 -12.626 3.033 1.00 82.00 96 THR A CA 1
ATOM 724 C C . THR A 1 96 ? 0.256 -11.890 3.805 1.00 82.00 96 THR A C 1
ATOM 726 O O . THR A 1 96 ? 1.341 -12.421 4.029 1.00 82.00 96 THR A O 1
ATOM 729 N N . SER A 1 97 ? -0.055 -10.675 4.241 1.00 76.56 97 SER A N 1
ATOM 730 C CA . SER A 1 97 ? 0.790 -9.893 5.134 1.00 76.56 97 SER A CA 1
ATOM 731 C C . SER A 1 97 ? 0.183 -9.899 6.531 1.00 76.56 97 SER A C 1
ATOM 733 O O . SER A 1 97 ? -0.973 -9.507 6.721 1.00 76.56 97 SER A O 1
ATOM 735 N N . ARG A 1 98 ? 0.961 -10.358 7.518 1.00 82.19 98 ARG A N 1
ATOM 736 C CA . ARG A 1 98 ? 0.620 -10.255 8.939 1.00 82.19 98 ARG A CA 1
ATOM 737 C C . ARG A 1 98 ? 1.631 -9.357 9.630 1.00 82.19 98 ARG A C 1
ATOM 739 O O . ARG A 1 98 ? 2.811 -9.684 9.701 1.00 82.19 98 ARG A O 1
ATOM 746 N N . VAL A 1 99 ? 1.156 -8.266 10.216 1.00 71.62 99 VAL A N 1
ATOM 747 C CA . VAL A 1 99 ? 1.992 -7.425 11.078 1.00 71.62 99 VAL A CA 1
ATOM 748 C C . VAL A 1 99 ? 2.027 -8.044 12.473 1.00 71.62 99 VAL A C 1
ATOM 750 O O . VAL A 1 99 ? 1.049 -7.967 13.212 1.00 71.62 99 VAL A O 1
ATOM 753 N N . THR A 1 100 ? 3.138 -8.695 12.818 1.00 65.31 100 THR A N 1
ATOM 754 C CA . THR A 1 100 ? 3.309 -9.420 14.092 1.00 65.31 100 THR A CA 1
ATOM 755 C C . THR A 1 100 ? 4.005 -8.601 15.179 1.00 65.31 100 THR A C 1
ATOM 757 O O . THR A 1 100 ? 3.875 -8.927 16.356 1.00 65.31 100 THR A O 1
ATOM 760 N N . ARG A 1 101 ? 4.717 -7.523 14.825 1.00 52.84 101 ARG A N 1
ATOM 761 C CA . ARG A 1 101 ? 5.398 -6.642 15.784 1.00 52.84 101 ARG A CA 1
ATOM 762 C C . ARG A 1 101 ? 5.624 -5.266 15.161 1.00 52.84 101 ARG A C 1
ATOM 764 O O . ARG A 1 101 ? 5.987 -5.175 13.992 1.00 52.84 101 ARG A O 1
ATOM 771 N N . ARG A 1 102 ? 5.402 -4.199 15.929 1.00 55.72 102 ARG A N 1
ATOM 772 C CA . ARG A 1 102 ? 5.908 -2.862 15.599 1.00 55.72 102 ARG A CA 1
ATOM 773 C C . ARG A 1 102 ? 7.257 -2.741 16.294 1.00 55.72 102 ARG A C 1
ATOM 775 O O . ARG A 1 102 ? 7.308 -2.882 17.513 1.00 55.72 102 ARG A O 1
ATOM 782 N N . TYR A 1 103 ? 8.324 -2.593 15.522 1.00 43.69 103 TYR A N 1
ATOM 783 C CA . TYR A 1 103 ? 9.616 -2.199 16.062 1.00 43.69 103 TYR A CA 1
ATOM 784 C C . TYR A 1 103 ? 9.607 -0.672 16.108 1.00 43.69 103 TYR A C 1
ATOM 786 O O . TYR A 1 103 ? 9.335 -0.031 15.095 1.00 43.69 103 TYR A O 1
ATOM 794 N N . GLU A 1 104 ? 9.793 -0.107 17.292 1.00 41.75 104 GLU A N 1
ATOM 795 C CA . GLU A 1 104 ? 10.142 1.297 17.460 1.00 41.75 104 GLU A CA 1
ATOM 796 C C . GLU A 1 104 ? 11.631 1.263 17.798 1.00 41.75 104 GLU A C 1
ATOM 798 O O . GLU A 1 104 ? 11.990 1.036 18.952 1.00 41.75 104 GLU A O 1
ATOM 803 N N . ASP A 1 105 ? 12.499 1.377 16.788 1.00 46.09 105 ASP A N 1
ATOM 804 C CA . ASP A 1 105 ? 13.848 1.853 17.083 1.00 46.09 105 ASP A CA 1
ATOM 805 C C . ASP A 1 105 ? 13.650 3.305 17.502 1.00 46.09 105 ASP A C 1
ATOM 807 O O . ASP A 1 105 ? 13.358 4.180 16.684 1.00 46.09 105 ASP A O 1
ATOM 811 N N . ARG A 1 106 ? 13.692 3.551 18.812 1.00 42.81 106 ARG A N 1
ATOM 812 C CA . ARG A 1 106 ? 13.975 4.898 19.282 1.00 42.81 106 ARG A CA 1
ATOM 813 C C . ARG A 1 106 ? 15.378 5.198 18.786 1.00 42.81 106 ARG A C 1
ATOM 815 O O . ARG A 1 106 ? 16.309 4.510 19.193 1.00 42.81 106 ARG A O 1
ATOM 822 N N . ASP A 1 107 ? 15.518 6.215 17.942 1.00 44.41 107 ASP A N 1
ATOM 823 C CA . ASP A 1 107 ? 16.793 6.904 17.783 1.00 44.41 107 ASP A CA 1
ATOM 824 C C . ASP A 1 107 ? 17.194 7.410 19.174 1.00 44.41 107 ASP A C 1
ATOM 826 O O . ASP A 1 107 ? 16.800 8.492 19.615 1.00 44.41 107 ASP A O 1
ATOM 830 N N . ASP A 1 108 ? 17.943 6.585 19.900 1.00 43.81 108 ASP A N 1
ATOM 831 C CA . ASP A 1 108 ? 18.564 6.916 21.172 1.00 43.81 108 ASP A CA 1
ATOM 832 C C . ASP A 1 108 ? 19.796 7.772 20.863 1.00 43.81 108 ASP A C 1
ATOM 834 O O . ASP A 1 108 ? 20.938 7.426 21.148 1.00 43.81 108 ASP A O 1
ATOM 838 N N . ASN A 1 109 ? 19.574 8.918 20.214 1.00 41.50 109 ASN A N 1
ATOM 839 C CA . ASN A 1 109 ? 20.568 9.974 20.169 1.00 41.50 109 ASN A CA 1
ATOM 840 C C . ASN A 1 109 ? 20.441 10.785 21.462 1.00 41.50 109 ASN A C 1
ATOM 842 O O . ASN A 1 109 ? 20.106 11.972 21.466 1.00 41.50 109 ASN A O 1
ATOM 846 N N . THR A 1 110 ? 20.689 10.108 22.586 1.00 46.16 110 THR A N 1
ATOM 847 C CA . THR A 1 110 ? 21.090 10.730 23.844 1.00 46.16 110 THR A CA 1
ATOM 848 C C . THR A 1 110 ? 22.365 11.515 23.590 1.00 46.16 110 THR A C 1
ATOM 850 O O . THR A 1 110 ? 23.478 11.004 23.711 1.00 46.16 110 THR A O 1
ATOM 853 N N . ARG A 1 111 ? 22.208 12.791 23.246 1.00 40.12 111 ARG A N 1
ATOM 854 C CA . ARG A 1 111 ? 23.276 13.768 23.386 1.00 40.12 111 ARG A CA 1
ATOM 855 C C . ARG A 1 111 ? 23.228 14.295 24.820 1.00 40.12 111 ARG A C 1
ATOM 857 O O . ARG A 1 111 ? 22.477 15.213 25.125 1.00 40.12 111 ARG A O 1
ATOM 864 N N . ALA A 1 112 ? 24.002 13.652 25.684 1.00 36.16 112 ALA A N 1
ATOM 865 C CA . ALA A 1 112 ? 24.543 14.232 26.912 1.00 36.16 112 ALA A CA 1
ATOM 866 C C . ALA A 1 112 ? 26.063 14.413 26.700 1.00 36.16 112 ALA A C 1
ATOM 868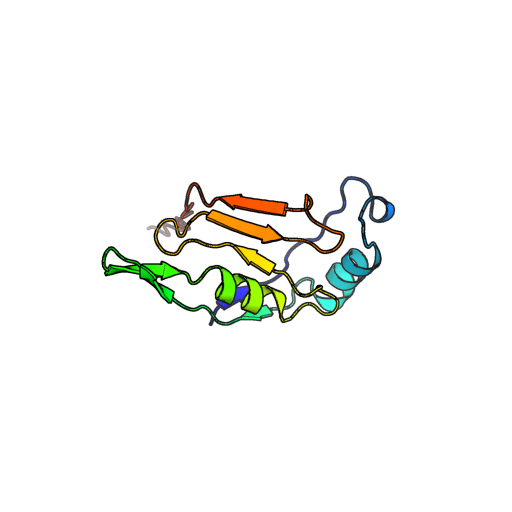 O O . ALA A 1 112 ? 26.626 13.688 25.869 1.00 36.16 112 ALA A O 1
ATOM 869 N N . PRO A 1 113 ? 26.760 15.326 27.40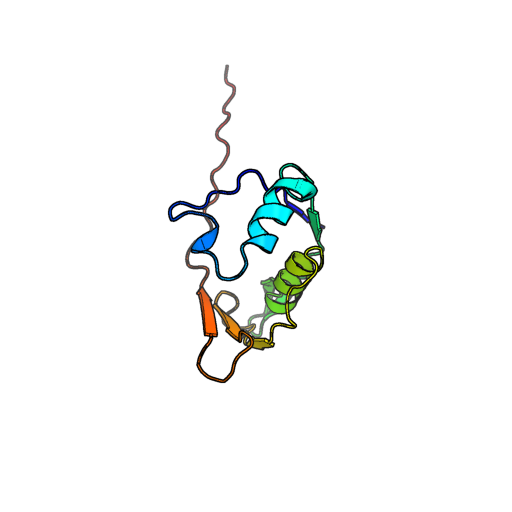0 1.00 47.56 113 PRO A N 1
ATOM 870 C CA . PRO A 1 113 ? 26.368 16.057 28.610 1.00 47.56 113 PRO A CA 1
ATOM 871 C C . PRO A 1 113 ? 25.960 17.521 28.390 1.00 47.56 113 PRO A C 1
ATOM 873 O O . PRO A 1 113 ? 26.322 18.103 27.342 1.00 47.56 113 PRO A O 1
#

Radius of gyration: 17.48 Å; chains: 1; bounding box: 42×35×45 Å

Secondary structure (DSSP, 8-state):
-EEEEB-----TT-GGGSS-HHHHHHIIIIIBTPEEEE---EEE-TTS-EEE-HHHHHHHHHTTSTT----EEEEETTEEEEEEEE-SSSTT-EEEEE---------------

Foldseek 3Di:
DDKDAAADQDDPPDLVPDPDSVLSVCCVPPRHRDIDDFDWDWDAAPVRDIATPVVRRVCRRCVVPPPDPDWDWDAHSNQRQWIWTDDPDDPPPIDIGGDPDDDDPDPPPPDDD